Protein AF-A0A444WQS8-F1 (afdb_monomer_lite)

Radius of gyration: 51.07 Å; chains: 1; bounding box: 98×34×134 Å

Sequence (138 aa):
MAKSNVRRFCDASAITSELEGQGVPTKQAQAISAGITEVLEEVQESLMERTEMIQESSESKIKAEVQRSQMQLQREIEKLRNDMEKSNSELRLARLAIHRDEIVFKAQILTAQRVIGEYCLGTIFTVCAVAFLSRLFS

Foldseek 3Di:
DDPPPCPLPDDLVVQLVVCVVVVHPSVVSSVVSVVVSVVVVVVVVVVVVVVVVVVVVVVVVVVVVVVVVVVVVVVVVVVVVVVVVVVVVVVVVVVVVVVVVVVVVVVVVVVVVVVVVVVVVVVVVVVVVVVVVVVVVD

pLDDT: mean 90.37, std 12.78, range [34.44, 98.56]

Structure (mmCIF, N/CA/C/O backbone):
data_AF-A0A444WQS8-F1
#
_entry.id   AF-A0A444WQS8-F1
#
loop_
_atom_site.group_PDB
_atom_site.id
_atom_site.type_symbol
_atom_site.label_atom_id
_atom_site.label_alt_id
_atom_site.label_comp_id
_atom_site.label_asym_id
_atom_site.label_entity_id
_atom_site.label_seq_id
_atom_site.pdbx_PDB_ins_code
_atom_site.Cartn_x
_atom_site.Cartn_y
_atom_site.Cartn_z
_atom_site.occupancy
_atom_site.B_iso_or_equiv
_atom_site.auth_seq_id
_atom_site.auth_comp_id
_atom_site.auth_asym_id
_atom_site.auth_atom_id
_atom_site.pdbx_PDB_model_num
ATOM 1 N N . MET A 1 1 ? -13.338 -17.953 35.125 1.00 34.44 1 MET A N 1
ATOM 2 C CA . MET A 1 1 ? -13.195 -18.429 36.520 1.00 34.44 1 MET A CA 1
ATOM 3 C C . MET A 1 1 ? -12.781 -17.254 37.402 1.00 34.44 1 MET A C 1
ATOM 5 O O . MET A 1 1 ? -11.618 -17.141 37.761 1.00 34.44 1 MET A O 1
ATOM 9 N N . ALA A 1 2 ? -13.713 -16.350 37.709 1.00 37.22 2 ALA A N 1
ATOM 10 C CA . ALA A 1 2 ? -13.531 -15.316 38.724 1.00 37.22 2 ALA A CA 1
ATOM 11 C C . ALA A 1 2 ? -14.585 -15.597 39.793 1.00 37.22 2 ALA A C 1
ATOM 13 O O . ALA A 1 2 ? -15.771 -15.362 39.598 1.00 37.22 2 ALA A O 1
ATOM 14 N N . LYS A 1 3 ? -14.143 -16.249 40.864 1.00 41.00 3 LYS A N 1
ATOM 15 C CA . LYS A 1 3 ? -14.953 -16.586 42.029 1.00 41.00 3 LYS A CA 1
ATOM 16 C C . LYS A 1 3 ? -15.261 -15.252 42.710 1.00 41.00 3 LYS A C 1
ATOM 18 O O . LYS A 1 3 ? -14.368 -14.683 43.336 1.00 41.00 3 LYS A O 1
ATOM 23 N N . SER A 1 4 ? -16.448 -14.692 42.474 1.00 44.41 4 SER A N 1
ATOM 24 C CA . SER A 1 4 ? -16.844 -13.436 43.103 1.00 44.41 4 SER A CA 1
ATOM 25 C C . SER A 1 4 ? -16.824 -13.658 44.612 1.00 44.41 4 SER A C 1
ATOM 27 O O . SER A 1 4 ? -17.4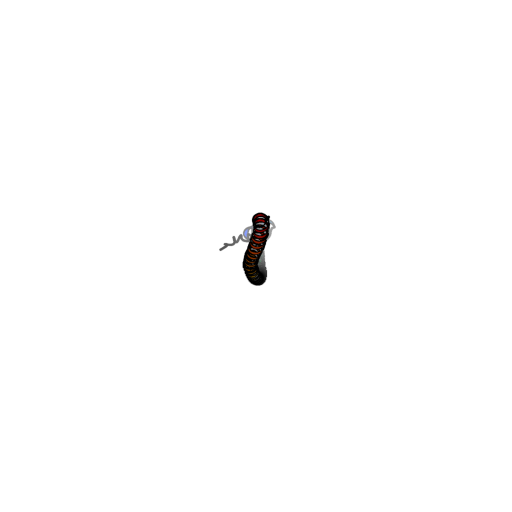32 -14.586 45.148 1.00 44.41 4 SER A O 1
ATOM 29 N N . ASN A 1 5 ? -16.027 -12.848 45.302 1.00 42.88 5 ASN A N 1
ATOM 30 C CA . ASN A 1 5 ? -16.087 -12.756 46.746 1.00 42.88 5 ASN A CA 1
ATOM 31 C C . ASN A 1 5 ? -17.459 -12.172 47.079 1.00 42.88 5 ASN A C 1
ATOM 33 O O . ASN A 1 5 ? -17.622 -10.954 47.094 1.00 42.88 5 ASN A O 1
ATOM 37 N N . VAL A 1 6 ? -18.443 -13.044 47.308 1.00 49.69 6 VAL A N 1
ATOM 38 C CA . VAL A 1 6 ? -19.732 -12.691 47.904 1.00 49.69 6 VAL A CA 1
ATOM 39 C C . VAL A 1 6 ? -19.441 -12.292 49.347 1.00 49.69 6 VAL A C 1
ATOM 41 O O . VAL A 1 6 ? -19.565 -13.069 50.292 1.00 49.69 6 VAL A O 1
ATOM 44 N N . ARG A 1 7 ? -18.940 -11.070 49.518 1.00 50.91 7 ARG A N 1
ATOM 45 C CA . ARG A 1 7 ? -19.026 -10.370 50.787 1.00 50.91 7 ARG A CA 1
ATOM 46 C C . ARG A 1 7 ? -20.518 -10.118 50.963 1.00 50.91 7 ARG A C 1
ATOM 48 O O . ARG A 1 7 ? -21.104 -9.449 50.117 1.00 50.91 7 ARG A O 1
ATOM 55 N N . ARG A 1 8 ? -21.134 -10.735 51.978 1.00 57.97 8 ARG A N 1
ATOM 56 C CA . ARG A 1 8 ? -22.535 -10.467 52.329 1.00 57.97 8 ARG A CA 1
ATOM 57 C C . ARG A 1 8 ? -22.695 -8.951 52.391 1.00 57.97 8 ARG A C 1
ATOM 59 O O . ARG A 1 8 ? -21.930 -8.293 53.094 1.00 57.97 8 ARG A O 1
ATOM 66 N N . PHE A 1 9 ? -23.584 -8.414 51.561 1.00 60.09 9 PHE A N 1
ATOM 67 C CA . PHE A 1 9 ? -23.696 -6.971 51.337 1.00 60.09 9 PHE A CA 1
ATOM 68 C C . PHE A 1 9 ? -24.076 -6.236 52.630 1.00 60.09 9 PHE A C 1
ATOM 70 O O . PHE A 1 9 ? -23.661 -5.100 52.842 1.00 60.09 9 PHE A O 1
ATOM 77 N N . CYS A 1 10 ? -24.771 -6.940 53.528 1.00 68.56 10 CYS A N 1
ATOM 78 C CA . CYS A 1 10 ? -25.039 -6.528 54.894 1.00 68.56 10 CYS A CA 1
ATOM 79 C C . CYS A 1 10 ? -24.933 -7.710 55.867 1.00 68.56 10 CYS A C 1
ATOM 81 O O . CYS A 1 10 ? -25.322 -8.836 55.554 1.00 68.56 10 CYS A O 1
ATOM 83 N N . ASP A 1 11 ? -24.448 -7.430 57.077 1.00 83.81 11 ASP A N 1
ATOM 84 C CA . ASP A 1 11 ? -24.476 -8.366 58.196 1.00 83.81 11 ASP A CA 1
ATOM 85 C C . ASP A 1 11 ? -25.777 -8.164 58.984 1.00 83.81 11 ASP A C 1
ATOM 87 O O . ASP A 1 11 ? -25.907 -7.212 59.755 1.00 83.81 11 ASP A O 1
ATOM 91 N N . ALA A 1 12 ? -26.739 -9.078 58.825 1.00 82.38 12 ALA A N 1
ATOM 92 C CA . ALA A 1 12 ? -28.029 -9.016 59.523 1.00 82.38 12 ALA A CA 1
ATOM 93 C C . ALA A 1 12 ? -27.870 -8.891 61.054 1.00 82.38 12 ALA A C 1
ATOM 95 O O . ALA A 1 12 ? -28.615 -8.167 61.702 1.00 82.38 12 ALA A O 1
ATOM 96 N N . SER A 1 13 ? -26.832 -9.517 61.625 1.00 82.75 13 SER A N 1
ATOM 97 C CA . SER A 1 13 ? -26.519 -9.437 63.060 1.00 82.75 13 SER A CA 1
ATOM 98 C C . SER A 1 13 ? -26.123 -8.029 63.529 1.00 82.75 13 SER A C 1
ATOM 100 O O . SER A 1 13 ? -26.351 -7.690 64.694 1.00 82.75 13 SER A O 1
ATOM 102 N N . ALA A 1 14 ? -25.500 -7.227 62.660 1.00 86.06 14 ALA A N 1
ATOM 103 C CA . ALA A 1 14 ? -25.103 -5.858 62.976 1.00 86.06 14 ALA A CA 1
ATOM 104 C C . ALA A 1 14 ? -26.330 -4.936 62.983 1.00 86.06 14 ALA A C 1
ATOM 106 O O . ALA A 1 14 ? -26.512 -4.164 63.921 1.00 86.06 14 ALA A O 1
ATOM 107 N N . ILE A 1 15 ? -27.219 -5.107 62.000 1.00 86.88 15 ILE A N 1
ATOM 108 C CA . ILE A 1 15 ? -28.476 -4.355 61.884 1.00 86.88 15 ILE A CA 1
ATOM 109 C C . ILE A 1 15 ? -29.405 -4.663 63.068 1.00 86.88 15 ILE A C 1
ATOM 111 O O . ILE A 1 15 ? -29.958 -3.744 63.670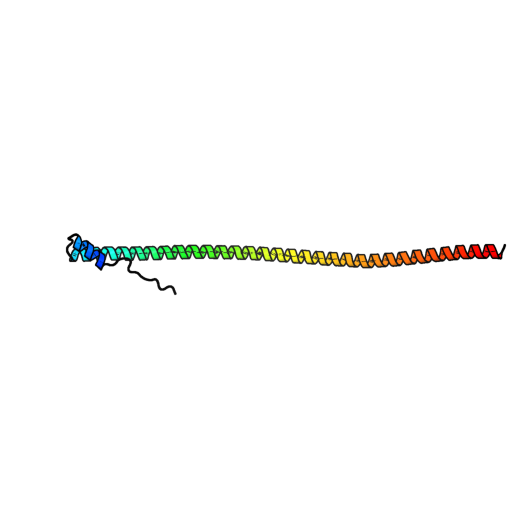 1.00 86.88 15 ILE A O 1
ATOM 115 N N . THR A 1 16 ? -29.547 -5.934 63.465 1.00 88.69 16 THR A N 1
ATOM 116 C CA . THR A 1 16 ? -30.328 -6.290 64.664 1.00 88.69 16 THR A CA 1
ATOM 117 C C . THR A 1 16 ? -29.759 -5.680 65.938 1.00 88.69 16 THR A C 1
ATOM 119 O O . THR A 1 16 ? -30.526 -5.169 66.748 1.00 88.69 16 THR A O 1
ATOM 122 N N . SER A 1 17 ? -28.431 -5.674 66.098 1.00 87.38 17 SER A N 1
ATOM 123 C CA . SER A 1 17 ? -27.780 -5.099 67.285 1.00 87.38 17 SER A CA 1
ATOM 124 C C . SER A 1 17 ? -27.975 -3.580 67.376 1.00 87.38 17 SER A C 1
ATOM 126 O O . SER A 1 17 ? -28.187 -3.049 68.465 1.00 87.38 17 SER A O 1
ATOM 128 N N . GLU A 1 18 ? -27.951 -2.868 66.244 1.00 89.50 18 GLU A N 1
ATOM 129 C CA . GLU A 1 18 ? -28.250 -1.431 66.210 1.00 89.50 18 GLU A CA 1
ATOM 130 C C . GLU A 1 18 ? -29.715 -1.126 66.542 1.00 89.50 18 GLU A C 1
ATOM 132 O O . GLU A 1 18 ? -29.990 -0.196 67.301 1.00 89.50 18 GLU A O 1
ATOM 137 N N . LEU A 1 19 ? -30.660 -1.913 66.016 1.00 87.94 19 LEU A N 1
ATOM 138 C CA . LEU A 1 19 ? -32.090 -1.736 66.288 1.00 87.94 19 LEU A CA 1
ATOM 139 C C . LEU A 1 19 ? -32.426 -2.010 67.761 1.00 87.94 19 LEU A C 1
ATOM 141 O O . LEU A 1 19 ? -33.183 -1.258 68.377 1.00 87.94 19 LEU A O 1
ATOM 145 N N . GLU A 1 20 ? -31.821 -3.037 68.354 1.00 89.31 20 GLU A N 1
ATOM 146 C CA . GLU A 1 20 ? -31.939 -3.324 69.787 1.00 89.31 20 GLU A CA 1
ATOM 147 C C . GLU A 1 20 ? -31.352 -2.193 70.647 1.00 89.31 20 GLU A C 1
ATOM 149 O O . GLU A 1 20 ? -31.970 -1.786 71.634 1.00 89.31 20 GLU A O 1
ATOM 154 N N . GLY A 1 21 ? -30.214 -1.612 70.241 1.00 88.50 21 GLY A N 1
ATOM 155 C CA . GLY A 1 21 ? -29.610 -0.440 70.890 1.00 88.50 21 GLY A CA 1
ATOM 156 C C . GLY A 1 21 ? -30.475 0.828 70.831 1.00 88.50 21 GLY A C 1
ATOM 157 O O . GLY A 1 21 ? -30.346 1.702 71.687 1.00 88.50 21 GLY A O 1
ATOM 158 N N . GLN A 1 22 ? -31.397 0.910 69.867 1.00 88.62 22 GLN A N 1
ATOM 159 C CA . GLN A 1 22 ? -32.396 1.979 69.739 1.00 88.62 22 GLN A CA 1
ATOM 160 C C . GLN A 1 22 ? -33.708 1.683 70.492 1.00 88.62 22 GLN A C 1
ATOM 162 O O . GLN A 1 22 ? -34.658 2.462 70.413 1.00 88.62 22 GLN A O 1
ATOM 167 N N . GLY A 1 23 ? -33.772 0.580 71.248 1.00 86.31 23 GLY A N 1
ATOM 168 C CA . GLY A 1 23 ? -34.934 0.203 72.056 1.00 86.31 23 GLY A CA 1
ATOM 169 C C . GLY A 1 23 ? -36.016 -0.571 71.298 1.00 86.31 23 GLY A C 1
ATOM 170 O O . GLY A 1 23 ? -37.121 -0.736 71.819 1.00 86.31 23 GLY A O 1
ATOM 171 N N . VAL A 1 24 ? -35.731 -1.060 70.085 1.00 89.38 24 VAL A N 1
ATOM 172 C CA . VAL A 1 24 ? -36.664 -1.903 69.326 1.00 89.38 24 VAL A CA 1
ATOM 173 C C . VAL A 1 24 ? -36.736 -3.295 69.973 1.00 89.38 24 VAL A C 1
ATOM 175 O O . VAL A 1 24 ? -35.696 -3.900 70.238 1.00 89.38 24 VAL A O 1
ATOM 178 N N . PRO A 1 25 ? -37.939 -3.857 70.204 1.00 89.94 25 PRO A N 1
ATOM 179 C CA . PRO A 1 25 ? -38.078 -5.221 70.701 1.00 89.94 25 PRO A CA 1
ATOM 180 C C . PRO A 1 25 ? -37.375 -6.216 69.775 1.00 89.94 25 PRO A C 1
ATOM 182 O O . PRO A 1 25 ? -37.569 -6.183 68.562 1.00 89.94 25 PRO A O 1
ATOM 185 N N . THR A 1 26 ? -36.634 -7.159 70.348 1.00 87.56 26 THR A N 1
ATOM 186 C CA . THR A 1 26 ? -35.775 -8.140 69.655 1.00 87.56 26 THR A CA 1
ATOM 187 C C . THR A 1 26 ? -36.462 -8.806 68.453 1.00 87.56 26 THR A C 1
ATOM 189 O O . THR A 1 26 ? -35.901 -8.896 67.366 1.00 87.56 26 THR A O 1
ATOM 192 N N . LYS A 1 27 ? -37.732 -9.211 68.604 1.00 87.69 27 LYS A N 1
ATOM 193 C CA . LYS A 1 27 ? -38.521 -9.825 67.517 1.00 87.69 27 LYS A CA 1
ATOM 194 C C . LYS A 1 27 ? -38.810 -8.868 66.356 1.00 87.69 27 LYS A C 1
ATOM 196 O O . LYS A 1 27 ? -38.812 -9.295 65.206 1.00 87.69 27 LYS A O 1
ATOM 201 N N . GLN A 1 28 ? -39.070 -7.594 66.646 1.00 88.19 28 GLN A N 1
ATOM 202 C CA . GLN A 1 28 ? -39.258 -6.567 65.621 1.00 88.19 28 GLN A CA 1
ATOM 203 C C . GLN A 1 28 ? -37.928 -6.193 64.969 1.00 88.19 28 GLN A C 1
ATOM 205 O O . GLN A 1 28 ? -37.880 -6.096 63.749 1.00 88.19 28 GLN A O 1
ATOM 210 N N . ALA A 1 29 ? -36.850 -6.062 65.748 1.00 88.31 29 ALA A N 1
ATOM 211 C CA . ALA A 1 29 ? -35.509 -5.802 65.227 1.00 88.31 29 ALA A CA 1
ATOM 212 C C . ALA A 1 29 ? -35.077 -6.885 64.224 1.00 88.31 29 ALA A C 1
ATOM 214 O O . ALA A 1 29 ? -34.599 -6.576 63.133 1.00 88.31 29 ALA A O 1
ATOM 215 N N . GLN A 1 30 ? -35.332 -8.154 64.551 1.00 87.12 30 GLN A N 1
ATOM 216 C CA . GLN A 1 30 ? -35.023 -9.295 63.692 1.00 87.12 30 GLN A CA 1
ATOM 217 C C . GLN A 1 30 ? -35.868 -9.325 62.412 1.00 87.12 30 GLN A C 1
ATOM 219 O O . GLN A 1 30 ? -35.329 -9.558 61.333 1.00 87.12 30 GLN A O 1
ATOM 224 N N . ALA A 1 31 ? -37.171 -9.040 62.507 1.00 88.25 31 ALA A N 1
ATOM 225 C CA . ALA A 1 31 ? -38.051 -8.974 61.339 1.00 88.25 31 ALA A CA 1
ATOM 226 C C . ALA A 1 31 ? -37.687 -7.813 60.395 1.00 88.25 31 ALA A C 1
ATOM 228 O O . ALA A 1 31 ? -37.665 -7.988 59.180 1.00 88.25 31 ALA A O 1
ATOM 229 N N . ILE A 1 32 ? -37.352 -6.643 60.948 1.00 88.31 32 ILE A N 1
ATOM 230 C CA . ILE A 1 32 ? -36.926 -5.469 60.174 1.00 88.31 32 ILE A CA 1
ATOM 231 C C . ILE A 1 32 ? -35.581 -5.740 59.495 1.00 88.31 32 ILE A C 1
ATOM 233 O O . ILE A 1 32 ? -35.439 -5.501 58.299 1.00 88.31 32 ILE A O 1
ATOM 237 N N . SER A 1 33 ? -34.607 -6.291 60.225 1.00 89.12 33 SER A N 1
ATOM 238 C CA . SER A 1 33 ? -33.310 -6.658 59.651 1.00 89.12 33 SER A CA 1
ATOM 239 C C . SER A 1 33 ? -33.438 -7.698 58.538 1.00 89.12 33 SER A C 1
ATOM 241 O O . SER A 1 33 ? -32.688 -7.625 57.564 1.00 89.12 33 SER A O 1
ATOM 24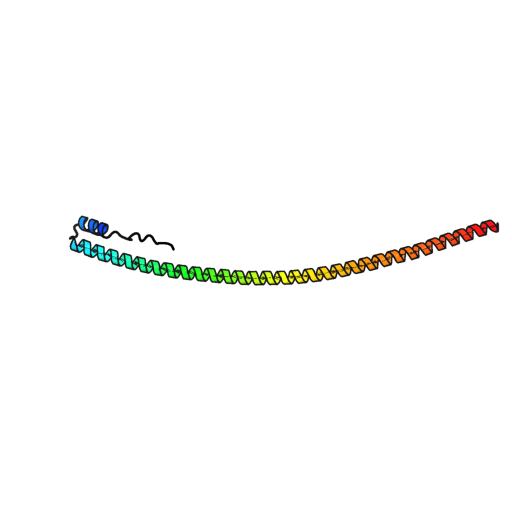3 N N . ALA A 1 34 ? -34.353 -8.661 58.675 1.00 87.19 34 ALA A N 1
ATOM 244 C CA . ALA A 1 34 ? -34.608 -9.656 57.641 1.00 87.19 34 ALA A CA 1
ATOM 245 C C . ALA A 1 34 ? -35.163 -8.995 56.370 1.00 87.19 34 ALA A C 1
ATOM 247 O O . ALA A 1 34 ? -34.589 -9.186 55.303 1.00 87.19 34 ALA A O 1
ATOM 248 N N . GLY A 1 35 ? -36.180 -8.134 56.500 1.00 89.56 35 GLY A N 1
ATOM 249 C CA . GLY A 1 35 ? -36.753 -7.413 55.357 1.00 89.56 35 GLY A CA 1
ATOM 250 C C .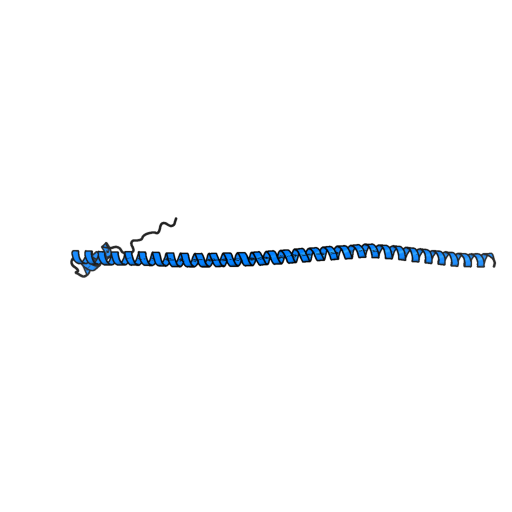 GLY A 1 35 ? -35.768 -6.457 54.671 1.00 89.56 35 GLY A C 1
ATOM 251 O O . GLY A 1 35 ? -35.760 -6.351 53.450 1.00 89.56 35 GLY A O 1
ATOM 252 N N . ILE A 1 36 ? -34.888 -5.791 55.431 1.00 89.19 36 ILE A N 1
ATOM 253 C CA . ILE A 1 36 ? -33.816 -4.954 54.858 1.00 89.19 36 ILE A CA 1
ATOM 254 C C . ILE A 1 36 ? -32.821 -5.808 54.068 1.00 89.19 36 ILE A C 1
ATOM 256 O O . ILE A 1 36 ? -32.401 -5.399 52.989 1.00 89.19 36 ILE A O 1
ATOM 260 N N . THR A 1 37 ? -32.442 -6.976 54.597 1.00 87.62 37 THR A N 1
ATOM 261 C CA . THR A 1 37 ? -31.488 -7.879 53.931 1.00 87.62 37 THR A CA 1
ATOM 262 C C . THR A 1 37 ? -32.069 -8.421 52.627 1.00 87.62 37 THR A C 1
ATOM 264 O O . THR A 1 37 ? -31.382 -8.394 51.614 1.00 87.62 37 THR A O 1
ATOM 267 N N . GLU A 1 38 ? -33.340 -8.822 52.636 1.00 88.50 38 GLU A N 1
ATOM 268 C CA . GLU A 1 38 ? -34.062 -9.319 51.458 1.00 88.50 38 GLU A CA 1
ATOM 269 C C . GLU A 1 38 ? -34.114 -8.273 50.334 1.00 88.50 38 GLU A C 1
ATOM 271 O O . GLU A 1 38 ? -33.680 -8.542 49.217 1.00 88.50 38 GLU A O 1
ATOM 276 N N . VAL A 1 39 ? -34.524 -7.037 50.642 1.00 91.50 39 VAL A N 1
ATOM 277 C CA . VAL A 1 39 ? -34.551 -5.945 49.649 1.00 91.50 39 VAL A CA 1
ATOM 278 C C . VAL A 1 39 ? -33.149 -5.647 49.107 1.00 91.50 39 VAL A C 1
ATOM 280 O O . VAL A 1 39 ? -32.990 -5.330 47.929 1.00 91.50 39 VAL A O 1
ATOM 283 N N . LEU A 1 40 ? -32.112 -5.734 49.944 1.00 88.69 40 LEU A N 1
ATOM 284 C CA . LEU A 1 40 ? -30.734 -5.514 49.503 1.00 88.69 40 LEU A CA 1
ATOM 285 C C . LEU A 1 40 ? -30.242 -6.612 48.557 1.00 88.69 40 LEU A C 1
ATOM 287 O O . LEU A 1 40 ? -29.552 -6.301 47.586 1.00 88.69 40 LEU A O 1
ATOM 291 N N . GLU A 1 41 ? -30.591 -7.868 48.837 1.00 87.75 41 GLU A N 1
ATOM 292 C CA . GLU A 1 41 ? -30.278 -9.010 47.977 1.00 87.75 41 GLU A CA 1
ATOM 293 C C . GLU A 1 41 ? -30.982 -8.875 46.616 1.00 87.75 41 GLU A C 1
ATOM 295 O O . GLU A 1 41 ? -30.314 -8.973 45.585 1.00 87.75 41 GLU A O 1
ATOM 300 N N . GLU A 1 42 ? -32.271 -8.515 46.594 1.00 89.75 42 GLU A N 1
ATOM 301 C CA . GLU A 1 42 ? -33.021 -8.249 45.354 1.00 89.75 42 GLU A CA 1
ATOM 302 C C . GLU A 1 42 ? -32.419 -7.087 44.542 1.00 89.75 42 GLU A C 1
ATOM 304 O O . GLU A 1 42 ? -32.251 -7.166 43.319 1.00 89.75 42 GLU A O 1
ATOM 309 N N . VAL A 1 43 ? -32.047 -5.989 45.211 1.00 91.19 43 VAL A N 1
ATOM 310 C CA . VAL A 1 43 ? -31.393 -4.850 44.551 1.00 91.19 43 VAL A CA 1
ATOM 311 C C . VAL A 1 43 ? -30.039 -5.269 43.982 1.00 91.19 43 VAL A C 1
ATOM 313 O O . VAL A 1 43 ? -29.728 -4.912 42.846 1.00 91.19 43 VAL A O 1
ATOM 316 N N . GLN A 1 44 ? -29.243 -6.046 44.718 1.00 89.75 44 GLN A N 1
ATOM 317 C CA . GLN A 1 44 ? -27.943 -6.517 44.248 1.00 89.75 44 GLN A CA 1
ATOM 318 C C . GLN A 1 44 ? -28.075 -7.419 43.015 1.00 89.75 44 GLN A C 1
ATOM 320 O O . GLN A 1 44 ? -27.319 -7.242 42.058 1.00 89.75 44 GLN A O 1
ATOM 325 N N . GLU A 1 45 ? -29.034 -8.344 43.011 1.00 88.25 45 GLU A N 1
ATOM 326 C CA . GLU A 1 45 ? -29.305 -9.219 41.870 1.00 88.25 45 GLU A CA 1
ATOM 327 C C . GLU A 1 45 ? -29.741 -8.410 40.640 1.00 88.25 45 GLU A C 1
ATOM 329 O O . GLU A 1 45 ? -29.148 -8.547 39.570 1.00 88.25 45 GLU A O 1
ATOM 334 N N . SER A 1 46 ? -30.673 -7.464 40.808 1.00 90.31 46 SER A N 1
ATOM 335 C CA . SER A 1 46 ? -31.136 -6.605 39.707 1.00 90.31 46 SER A CA 1
ATOM 336 C C . SER A 1 46 ? -30.031 -5.712 39.124 1.00 90.31 46 SER A C 1
ATOM 338 O O . SER A 1 46 ? -29.992 -5.447 37.917 1.00 90.31 46 SER A O 1
ATOM 340 N N . LEU A 1 47 ? -29.108 -5.235 39.968 1.00 89.56 47 LEU A N 1
ATOM 341 C CA . LEU A 1 47 ? -27.945 -4.470 39.530 1.00 89.56 47 LEU A CA 1
ATOM 342 C C . LEU A 1 47 ? -26.947 -5.362 38.797 1.00 89.56 47 LEU A C 1
ATOM 344 O O . LEU A 1 47 ? -26.426 -4.935 37.770 1.00 89.56 47 LEU A O 1
ATOM 348 N N . MET A 1 48 ? -26.715 -6.583 39.285 1.00 89.00 48 MET A N 1
ATOM 349 C CA . MET A 1 48 ? -25.840 -7.559 38.637 1.00 89.00 48 MET A CA 1
ATOM 350 C C . MET A 1 48 ? -26.348 -7.888 37.231 1.00 89.00 48 MET A C 1
ATOM 352 O O . MET A 1 48 ? -25.610 -7.689 36.266 1.00 89.00 48 MET A O 1
ATOM 356 N N . GLU A 1 49 ? -27.627 -8.243 37.098 1.00 90.75 49 GLU A N 1
ATOM 357 C CA . GLU A 1 49 ? -28.269 -8.528 35.810 1.00 90.75 49 GLU A CA 1
ATOM 358 C C . GLU A 1 49 ? -28.179 -7.324 34.856 1.00 90.75 49 GLU A C 1
ATOM 360 O O . GLU A 1 49 ? -27.785 -7.453 33.695 1.00 90.75 49 GLU A O 1
ATOM 365 N N . ARG A 1 50 ? -28.457 -6.105 35.346 1.00 90.06 50 ARG A N 1
ATOM 366 C CA . ARG A 1 50 ? -28.290 -4.884 34.541 1.00 90.06 50 ARG A CA 1
ATOM 367 C C . ARG A 1 50 ? -26.848 -4.664 34.097 1.00 90.06 50 ARG A C 1
ATOM 369 O O . ARG A 1 50 ? -26.635 -4.255 32.955 1.00 90.06 50 ARG A O 1
ATOM 376 N N . THR A 1 51 ? -25.868 -4.876 34.974 1.00 87.69 51 THR A N 1
ATOM 377 C CA . THR A 1 51 ? -24.453 -4.697 34.620 1.00 87.69 51 THR A CA 1
ATOM 378 C C . THR A 1 51 ? -23.984 -5.730 33.607 1.00 87.69 51 THR A C 1
ATOM 380 O O . THR A 1 51 ? -23.286 -5.351 32.669 1.00 87.69 51 THR A O 1
ATOM 383 N N . GLU A 1 52 ? -24.423 -6.984 33.728 1.00 85.88 52 GLU A N 1
ATOM 384 C CA . GLU A 1 52 ? -24.138 -8.040 32.755 1.00 85.88 52 GLU A CA 1
ATOM 385 C C . GLU A 1 52 ? -24.744 -7.699 31.392 1.00 85.88 52 GLU A C 1
ATOM 387 O O . GLU A 1 52 ? -24.014 -7.638 30.404 1.00 85.88 52 GLU A O 1
ATOM 392 N N . MET A 1 53 ? -26.028 -7.328 31.334 1.00 85.50 53 MET A N 1
ATOM 393 C CA . MET A 1 53 ? -26.669 -6.914 30.078 1.00 85.50 53 MET A CA 1
ATOM 394 C C . MET A 1 53 ? -25.965 -5.718 29.411 1.00 85.50 53 MET A C 1
ATOM 396 O O . MET A 1 53 ? -25.801 -5.680 28.187 1.00 85.50 53 MET A O 1
ATOM 400 N N . ILE A 1 54 ? -25.540 -4.716 30.192 1.00 88.06 54 ILE A N 1
ATOM 401 C CA . ILE A 1 54 ? -24.792 -3.559 29.669 1.00 88.06 54 ILE A CA 1
ATOM 402 C C . ILE A 1 54 ? -23.416 -3.998 29.156 1.00 88.06 54 ILE A C 1
ATOM 404 O O . ILE A 1 54 ? -22.995 -3.562 28.077 1.00 88.06 54 ILE A O 1
ATOM 408 N N . GLN A 1 55 ? -22.726 -4.864 29.898 1.00 91.56 55 GLN A N 1
ATOM 409 C CA . GLN A 1 55 ? -21.412 -5.380 29.534 1.00 91.56 55 GLN A CA 1
ATOM 410 C C . GLN A 1 55 ? -21.481 -6.185 28.231 1.00 91.56 55 GLN A C 1
ATOM 412 O O . GLN A 1 55 ? -20.744 -5.870 27.295 1.00 91.56 55 GLN A O 1
ATOM 417 N N . GLU A 1 56 ? -22.412 -7.128 28.108 1.00 87.62 56 GLU A N 1
ATOM 418 C CA . GLU A 1 56 ? -22.621 -7.933 26.898 1.00 87.62 56 GLU A CA 1
ATOM 419 C C . GLU A 1 56 ? -22.974 -7.068 25.674 1.00 87.62 56 GLU A C 1
ATOM 421 O O . GLU A 1 56 ? -22.446 -7.251 24.569 1.00 87.62 56 GLU A O 1
ATOM 426 N N . SER A 1 57 ? -23.827 -6.055 25.862 1.00 88.44 57 SER A N 1
ATOM 427 C CA . SER A 1 57 ? -24.172 -5.095 24.806 1.00 88.44 57 SER A CA 1
ATOM 428 C C . SER A 1 57 ? -22.958 -4.273 24.356 1.00 88.44 57 SER A C 1
ATOM 430 O O . SER A 1 57 ? -22.770 -4.019 23.164 1.00 88.44 57 SER A O 1
ATOM 432 N N . SER A 1 58 ? -22.097 -3.864 25.289 1.00 91.19 58 SER A N 1
ATOM 433 C CA . SER A 1 58 ? -20.870 -3.130 24.965 1.00 91.19 58 SER A CA 1
ATOM 434 C C . SER A 1 58 ? -19.834 -4.007 24.252 1.00 91.19 58 SER A C 1
ATOM 436 O O . SER A 1 58 ? -19.260 -3.580 23.248 1.00 91.19 58 SER A O 1
ATOM 438 N N . GLU A 1 59 ? -19.660 -5.254 24.693 1.00 92.62 59 GLU A N 1
ATOM 439 C CA . GLU A 1 59 ? -18.736 -6.216 24.094 1.00 92.62 59 GLU A CA 1
ATOM 440 C C . GLU A 1 59 ? -19.145 -6.545 22.656 1.00 92.62 59 GLU A C 1
ATOM 442 O O . GLU A 1 59 ? -18.320 -6.496 21.740 1.00 92.62 59 GLU A O 1
ATOM 447 N N . SER A 1 60 ? -20.433 -6.809 22.428 1.00 92.31 60 SER A N 1
ATOM 448 C CA . SER A 1 60 ? -20.956 -7.099 21.090 1.00 92.31 60 SER A CA 1
ATOM 449 C C . SER A 1 60 ? -20.771 -5.927 20.120 1.00 92.31 60 SER A C 1
ATOM 451 O O . SER A 1 60 ? -20.359 -6.143 18.976 1.00 92.31 60 SER A O 1
ATOM 453 N N . LYS A 1 61 ? -20.986 -4.680 20.567 1.00 95.62 61 LYS A N 1
ATOM 454 C CA . LYS A 1 61 ? -20.727 -3.473 19.762 1.00 95.62 61 LYS A CA 1
ATOM 455 C C . LYS A 1 61 ? -19.250 -3.320 19.413 1.00 95.62 61 LYS A C 1
ATOM 457 O O . LYS A 1 61 ? -18.930 -3.104 18.246 1.00 95.62 61 LYS A O 1
ATOM 462 N N . ILE A 1 62 ? -18.358 -3.460 20.396 1.00 94.31 62 ILE A N 1
ATOM 463 C CA . ILE A 1 62 ? -16.908 -3.364 20.176 1.00 94.31 62 ILE A CA 1
ATOM 464 C C . ILE A 1 62 ? -16.456 -4.450 19.199 1.00 94.31 62 ILE A C 1
ATOM 466 O O . ILE A 1 62 ? -15.750 -4.158 18.238 1.00 94.31 62 ILE A O 1
ATOM 470 N N . LYS A 1 63 ? -16.911 -5.691 19.385 1.00 95.75 63 LYS A N 1
ATOM 471 C CA . LYS A 1 63 ? -16.595 -6.806 18.488 1.00 95.75 63 LYS A CA 1
ATOM 472 C C . LYS A 1 63 ? -17.059 -6.536 17.056 1.00 95.75 63 LYS A C 1
ATOM 474 O O . LYS A 1 63 ? -16.293 -6.770 16.123 1.00 95.75 63 LYS A O 1
ATOM 479 N N . ALA A 1 64 ? -18.276 -6.021 16.876 1.00 94.94 64 ALA A N 1
ATOM 480 C CA . ALA A 1 64 ? -18.798 -5.671 15.558 1.00 94.94 64 ALA A CA 1
ATOM 481 C C . ALA A 1 64 ? -17.968 -4.563 14.888 1.00 94.94 64 ALA A C 1
ATOM 483 O O . ALA A 1 64 ? -17.655 -4.661 13.701 1.00 94.94 64 ALA A O 1
ATOM 484 N N . GLU A 1 65 ? -17.569 -3.538 15.640 1.00 95.75 65 GLU A N 1
ATOM 485 C CA . GLU A 1 65 ? -16.773 -2.427 15.114 1.00 95.75 65 GLU A CA 1
ATOM 486 C C . GLU A 1 65 ? -15.337 -2.845 14.767 1.00 95.75 65 GLU A C 1
ATOM 488 O O . GLU A 1 65 ? -14.816 -2.489 13.707 1.00 95.75 65 GLU A O 1
ATOM 493 N N . VAL A 1 66 ? -14.726 -3.690 15.603 1.00 96.38 66 VAL A N 1
ATOM 494 C CA . VAL A 1 66 ? -13.429 -4.317 15.319 1.00 96.38 66 VAL A CA 1
ATOM 495 C C . VAL A 1 66 ? -13.507 -5.153 14.042 1.00 96.38 66 VAL A C 1
ATOM 497 O O . VAL A 1 66 ? -12.646 -5.018 13.174 1.00 96.38 66 VAL A O 1
ATOM 500 N N . GLN A 1 67 ? -14.547 -5.974 13.876 1.00 95.69 67 GLN A N 1
ATOM 501 C CA . GLN A 1 67 ? -14.726 -6.784 12.667 1.00 95.69 67 GLN A CA 1
ATOM 502 C C . GLN A 1 67 ? -14.918 -5.926 11.411 1.00 95.69 67 GLN A C 1
ATOM 504 O O . GLN A 1 67 ? -14.312 -6.208 10.377 1.00 95.69 67 GLN A O 1
ATOM 509 N N . ARG A 1 68 ? -15.718 -4.856 11.485 1.00 95.94 68 ARG A N 1
ATOM 510 C CA . ARG A 1 68 ? -15.889 -3.913 10.366 1.00 95.94 68 ARG A CA 1
ATOM 511 C C . ARG A 1 68 ? -14.571 -3.262 9.974 1.00 95.94 68 ARG A C 1
ATOM 513 O O . ARG A 1 68 ? -14.230 -3.266 8.790 1.00 95.94 68 ARG A O 1
ATOM 520 N N . SER A 1 69 ? -13.831 -2.766 10.962 1.00 95.56 69 SER A N 1
ATOM 521 C CA . SER A 1 69 ? -12.526 -2.136 10.756 1.00 95.56 69 SER A CA 1
ATOM 522 C C . SER A 1 69 ? -11.535 -3.115 10.123 1.00 95.56 69 SER A C 1
ATOM 524 O O . SER A 1 69 ? -10.873 -2.783 9.144 1.00 95.56 69 SER A O 1
ATOM 526 N N . GLN A 1 70 ? -11.490 -4.363 10.603 1.00 96.69 70 GLN A N 1
ATOM 527 C CA . GLN A 1 70 ? -10.664 -5.418 10.008 1.00 96.69 70 GLN A CA 1
ATOM 528 C C . GLN A 1 70 ? -11.022 -5.674 8.541 1.00 96.69 70 GLN A C 1
ATOM 530 O O . GLN A 1 70 ? -10.129 -5.731 7.700 1.00 96.69 70 GLN A O 1
ATOM 535 N N . MET A 1 71 ? -12.311 -5.781 8.207 1.00 96.75 71 MET A N 1
ATOM 536 C CA . MET A 1 71 ? -12.741 -5.978 6.819 1.00 96.75 71 MET A CA 1
ATOM 537 C C . MET A 1 71 ? -12.389 -4.785 5.924 1.00 96.75 71 MET A C 1
ATOM 539 O O . MET A 1 71 ? -12.034 -4.974 4.762 1.00 96.75 71 MET A O 1
ATOM 543 N N . GLN A 1 72 ? -12.509 -3.552 6.423 1.00 97.62 72 GLN A N 1
ATOM 544 C CA . GLN A 1 72 ? -12.108 -2.355 5.677 1.00 97.62 72 GLN A CA 1
ATOM 545 C C . GLN A 1 72 ? -10.607 -2.360 5.391 1.00 97.62 72 GLN A C 1
ATOM 547 O O . GLN A 1 72 ? -10.220 -2.267 4.228 1.00 97.62 72 GLN A O 1
ATOM 552 N N . LEU A 1 73 ? -9.785 -2.590 6.417 1.00 98.00 73 LEU A N 1
ATOM 553 C CA . LEU A 1 73 ? -8.334 -2.684 6.270 1.00 98.00 73 LEU A CA 1
ATOM 554 C C . LEU A 1 73 ? -7.926 -3.801 5.305 1.00 98.00 73 LEU A C 1
ATOM 556 O O . LEU A 1 73 ? -7.071 -3.590 4.454 1.00 98.00 73 LEU A O 1
ATOM 560 N N . GLN A 1 74 ? -8.565 -4.972 5.375 1.00 97.56 74 GLN A N 1
ATOM 561 C CA . GLN A 1 74 ? -8.302 -6.065 4.433 1.00 97.56 74 GLN A CA 1
ATOM 562 C C . GLN A 1 74 ? -8.593 -5.665 2.982 1.00 97.56 74 GLN A C 1
ATOM 564 O O . GLN A 1 74 ? -7.794 -5.967 2.096 1.00 97.56 74 GLN A O 1
ATOM 569 N N . ARG A 1 75 ? -9.701 -4.957 2.724 1.00 98.00 75 ARG A N 1
ATOM 570 C CA . ARG A 1 75 ? -10.013 -4.458 1.374 1.00 98.00 75 ARG A CA 1
ATOM 571 C C . ARG A 1 75 ? -8.999 -3.423 0.897 1.00 98.00 75 ARG A C 1
ATOM 573 O O . ARG A 1 75 ? -8.614 -3.455 -0.268 1.00 98.00 75 ARG A O 1
ATOM 580 N N . GLU A 1 76 ? -8.575 -2.512 1.768 1.00 98.25 76 GLU A N 1
ATOM 581 C CA . GLU A 1 76 ? -7.572 -1.497 1.427 1.00 98.25 76 GLU A CA 1
ATOM 582 C C . GLU A 1 76 ? -6.200 -2.112 1.141 1.00 98.25 76 GLU A C 1
ATOM 584 O O . GLU A 1 76 ? -5.567 -1.744 0.152 1.00 98.25 76 GLU A O 1
ATOM 589 N N . ILE A 1 77 ? -5.777 -3.094 1.942 1.00 98.12 77 ILE A N 1
ATOM 590 C CA . ILE A 1 77 ? -4.544 -3.857 1.715 1.00 98.12 77 ILE A CA 1
ATOM 591 C C . ILE A 1 77 ? -4.595 -4.562 0.358 1.00 98.12 77 ILE A C 1
ATOM 593 O O . ILE A 1 77 ? -3.638 -4.476 -0.408 1.00 98.12 77 ILE A O 1
ATOM 597 N N . GLU A 1 78 ? -5.705 -5.228 0.037 1.00 98.12 78 GLU A N 1
ATOM 598 C CA . GLU A 1 78 ? -5.842 -5.946 -1.231 1.00 98.12 78 GLU A CA 1
ATOM 599 C C . GLU A 1 78 ? -5.841 -4.990 -2.430 1.00 98.12 78 GLU A C 1
ATOM 601 O O . GLU A 1 78 ? -5.187 -5.245 -3.441 1.00 98.12 78 GLU A O 1
ATOM 606 N N . LYS A 1 79 ? -6.510 -3.838 -2.308 1.00 98.31 79 LYS A N 1
ATOM 607 C CA . LYS A 1 79 ? -6.463 -2.790 -3.331 1.00 98.31 79 LYS A CA 1
ATOM 608 C C . LYS A 1 79 ? -5.033 -2.292 -3.551 1.00 98.31 79 LYS A C 1
ATOM 610 O O . LYS A 1 79 ? -4.567 -2.273 -4.687 1.00 98.31 79 LYS A O 1
ATOM 615 N N . LEU A 1 80 ? -4.327 -1.942 -2.475 1.00 98.25 80 LEU A N 1
ATOM 616 C CA . LEU A 1 80 ? -2.956 -1.441 -2.555 1.00 98.25 80 LEU A CA 1
ATOM 617 C C . LEU A 1 80 ? -2.000 -2.490 -3.138 1.00 98.25 80 LEU A C 1
ATOM 619 O O . LEU A 1 80 ? -1.113 -2.158 -3.922 1.00 98.25 80 LEU A O 1
ATOM 623 N N . ARG A 1 81 ? -2.198 -3.766 -2.793 1.00 98.38 81 ARG A N 1
ATOM 624 C CA . ARG A 1 81 ? -1.439 -4.888 -3.348 1.00 98.38 81 ARG A CA 1
ATOM 625 C C . ARG A 1 81 ? -1.635 -5.011 -4.860 1.00 98.38 81 ARG A C 1
ATOM 627 O O . ARG A 1 81 ? -0.644 -5.142 -5.576 1.00 98.38 81 ARG A O 1
ATOM 634 N N . ASN A 1 82 ? -2.873 -4.916 -5.342 1.00 98.31 82 ASN A N 1
ATOM 635 C CA . ASN A 1 82 ? -3.175 -4.947 -6.775 1.00 98.31 82 ASN A CA 1
ATOM 636 C C . ASN A 1 82 ? -2.556 -3.754 -7.518 1.00 98.31 82 ASN A C 1
ATOM 638 O O . ASN A 1 82 ? -1.950 -3.927 -8.577 1.00 98.31 82 ASN A O 1
ATOM 642 N N . ASP A 1 83 ? -2.643 -2.554 -6.940 1.00 98.56 83 ASP A N 1
ATOM 643 C CA . ASP A 1 83 ? -2.031 -1.350 -7.510 1.00 98.56 83 ASP A CA 1
ATOM 644 C C . ASP A 1 83 ? -0.496 -1.476 -7.577 1.00 98.56 83 ASP A C 1
ATOM 646 O O . ASP A 1 83 ? 0.125 -1.119 -8.583 1.00 98.56 83 ASP A O 1
ATOM 650 N N . MET A 1 84 ? 0.126 -2.048 -6.542 1.00 98.56 84 MET A N 1
ATOM 651 C CA . MET A 1 84 ? 1.563 -2.321 -6.508 1.00 98.56 84 MET A CA 1
ATOM 652 C C . MET A 1 84 ? 1.979 -3.354 -7.561 1.00 98.56 84 MET A C 1
ATOM 654 O O . MET A 1 84 ? 2.986 -3.159 -8.243 1.00 98.56 84 MET A O 1
ATOM 658 N N . GLU A 1 85 ? 1.221 -4.440 -7.722 1.00 98.44 85 GLU A N 1
ATOM 659 C CA . GLU A 1 85 ? 1.501 -5.467 -8.729 1.00 98.44 85 GLU A CA 1
ATOM 660 C C . GLU A 1 85 ? 1.407 -4.896 -10.149 1.00 98.44 85 GLU A C 1
ATOM 662 O O . GLU A 1 85 ? 2.308 -5.109 -10.969 1.00 98.44 85 GLU A O 1
ATOM 667 N N . LYS A 1 86 ? 0.380 -4.081 -10.412 1.00 98.38 86 LYS A N 1
ATOM 668 C CA . LYS A 1 86 ? 0.233 -3.356 -11.675 1.00 98.38 86 LYS A CA 1
ATOM 669 C C . LYS A 1 86 ? 1.423 -2.430 -11.927 1.00 98.38 86 LYS A C 1
ATOM 671 O O . LYS A 1 86 ? 2.066 -2.555 -12.968 1.00 98.38 86 LYS A O 1
ATOM 676 N N . SER A 1 87 ? 1.761 -1.565 -10.972 1.00 98.31 87 SER A N 1
ATOM 677 C CA . SER A 1 87 ? 2.900 -0.643 -11.084 1.00 98.31 87 SER A CA 1
ATOM 678 C C . SER A 1 87 ? 4.218 -1.387 -11.336 1.00 98.31 87 SER A C 1
ATOM 680 O O . SER A 1 87 ? 4.990 -1.034 -12.228 1.00 98.31 87 SER A O 1
ATOM 682 N N . ASN A 1 88 ? 4.450 -2.497 -10.631 1.00 98.50 88 ASN A N 1
ATOM 683 C CA . ASN A 1 88 ? 5.630 -3.332 -10.837 1.00 98.50 88 ASN A CA 1
ATOM 684 C C . ASN A 1 88 ? 5.657 -3.969 -12.240 1.00 98.50 88 ASN A C 1
ATOM 686 O O . ASN A 1 88 ? 6.715 -4.060 -12.869 1.00 98.50 88 ASN A O 1
ATOM 690 N N . SER A 1 89 ? 4.500 -4.384 -12.764 1.00 98.31 89 SER A N 1
ATOM 691 C CA . SER A 1 89 ? 4.388 -4.922 -14.123 1.00 98.31 89 SER A CA 1
ATOM 692 C C . SER A 1 89 ? 4.709 -3.869 -15.191 1.00 98.31 89 SER A C 1
ATOM 694 O O . SER A 1 89 ? 5.469 -4.157 -16.120 1.00 98.31 89 SER A O 1
ATOM 696 N N . GLU A 1 90 ? 4.222 -2.639 -15.017 1.00 98.44 90 GLU A N 1
ATOM 697 C CA . GLU A 1 90 ? 4.498 -1.504 -15.902 1.00 98.44 90 GLU A CA 1
ATOM 698 C C . GLU A 1 90 ? 5.984 -1.134 -15.864 1.00 98.44 90 GLU A C 1
ATOM 700 O O . GLU A 1 90 ? 6.626 -1.014 -16.910 1.00 98.44 90 GLU A O 1
ATOM 705 N N . LEU A 1 91 ? 6.572 -1.063 -14.666 1.00 98.50 91 LEU A N 1
ATOM 706 C CA . LEU A 1 91 ? 7.996 -0.791 -14.481 1.00 98.50 91 LEU A CA 1
ATOM 707 C C . LEU A 1 91 ? 8.870 -1.868 -15.136 1.00 98.50 91 LEU A C 1
ATOM 709 O O . LEU A 1 91 ? 9.895 -1.556 -15.751 1.00 98.50 91 LEU A O 1
ATOM 713 N N . ARG A 1 92 ? 8.462 -3.140 -15.062 1.00 98.31 92 ARG A N 1
ATOM 714 C CA . ARG A 1 92 ? 9.149 -4.243 -15.746 1.00 98.31 92 ARG A CA 1
ATOM 715 C C . ARG A 1 92 ? 9.108 -4.078 -17.264 1.00 98.31 92 ARG A C 1
ATOM 717 O O . ARG A 1 92 ? 10.136 -4.271 -17.911 1.00 98.31 92 ARG A O 1
ATOM 724 N N . LEU A 1 93 ? 7.959 -3.713 -17.832 1.00 98.25 93 LEU A N 1
ATOM 725 C CA . LEU A 1 93 ? 7.831 -3.466 -19.271 1.00 98.25 93 LEU A CA 1
ATOM 726 C C . LEU A 1 93 ? 8.691 -2.276 -19.716 1.00 98.25 93 LEU A C 1
ATOM 728 O O . LEU A 1 93 ? 9.435 -2.400 -20.689 1.00 98.25 93 LEU A O 1
ATOM 732 N N . ALA A 1 94 ? 8.664 -1.170 -18.969 1.00 98.25 94 ALA A N 1
ATOM 733 C CA . ALA A 1 94 ? 9.490 0.003 -19.245 1.00 98.25 94 ALA A CA 1
ATOM 734 C C . ALA A 1 94 ? 10.991 -0.333 -19.211 1.00 98.25 94 ALA A C 1
ATOM 736 O O . ALA A 1 94 ? 11.737 0.044 -20.112 1.00 98.25 94 ALA A O 1
ATOM 737 N N . ARG A 1 95 ? 11.436 -1.122 -18.223 1.00 98.44 95 ARG A N 1
ATOM 738 C CA . ARG A 1 95 ? 12.827 -1.594 -18.143 1.00 98.44 95 ARG A CA 1
ATOM 739 C C . ARG A 1 95 ? 13.229 -2.422 -19.364 1.00 98.44 95 ARG A C 1
ATOM 741 O O . ARG A 1 95 ? 14.332 -2.251 -19.874 1.00 98.44 95 ARG A O 1
ATOM 748 N N . LEU A 1 96 ? 12.355 -3.315 -19.830 1.00 98.31 96 LEU A N 1
ATOM 749 C CA . LEU A 1 96 ? 12.622 -4.130 -21.019 1.00 98.31 96 LEU A CA 1
ATOM 750 C C . LEU A 1 96 ? 12.715 -3.279 -22.292 1.00 98.31 96 LEU A C 1
ATOM 752 O O . LEU A 1 96 ? 13.555 -3.567 -23.143 1.00 98.31 96 LEU A O 1
ATOM 756 N N . ALA A 1 97 ? 11.886 -2.239 -22.414 1.00 98.12 97 ALA A N 1
ATOM 757 C CA . ALA A 1 97 ? 11.969 -1.286 -23.519 1.00 98.12 97 ALA A CA 1
ATOM 758 C C . ALA A 1 97 ? 13.309 -0.535 -23.504 1.00 98.12 97 ALA A C 1
ATOM 760 O O . ALA A 1 97 ? 14.036 -0.580 -24.491 1.00 98.12 97 ALA A O 1
ATOM 761 N N . ILE A 1 98 ? 13.700 0.024 -22.353 1.00 98.06 98 ILE A N 1
ATOM 762 C CA . ILE A 1 98 ? 14.988 0.721 -22.190 1.00 98.06 98 ILE A CA 1
ATOM 763 C C . ILE A 1 98 ? 16.165 -0.197 -22.538 1.00 98.06 98 ILE A C 1
ATOM 765 O O . ILE A 1 98 ? 17.071 0.204 -23.262 1.00 98.06 98 ILE A O 1
ATOM 769 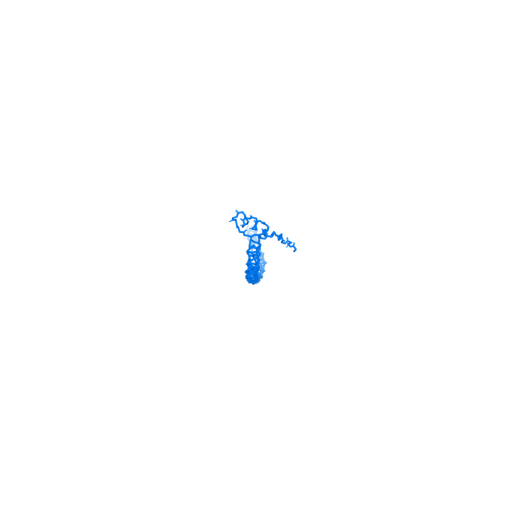N N . HIS A 1 99 ? 16.152 -1.444 -22.064 1.00 98.25 99 HIS A N 1
ATOM 770 C CA . HIS A 1 99 ? 17.223 -2.398 -22.357 1.00 98.25 99 HIS A CA 1
ATOM 771 C C . HIS A 1 99 ? 17.302 -2.751 -23.851 1.00 98.25 99 HIS A C 1
ATOM 773 O O . HIS A 1 99 ? 18.389 -2.915 -24.403 1.00 98.25 99 HIS A O 1
ATOM 779 N N . ARG A 1 100 ? 16.155 -2.864 -24.535 1.00 98.00 100 ARG A N 1
ATOM 780 C CA . ARG A 1 100 ? 16.121 -3.047 -25.993 1.00 98.00 100 ARG A CA 1
ATOM 781 C C . ARG A 1 100 ? 16.743 -1.845 -26.699 1.00 98.00 100 ARG A C 1
ATOM 783 O O . ARG A 1 100 ? 17.577 -2.040 -27.581 1.00 98.00 100 ARG A O 1
ATOM 790 N N . ASP A 1 101 ? 16.362 -0.638 -26.303 1.00 98.06 101 ASP A N 1
ATOM 791 C CA . ASP A 1 101 ? 16.865 0.592 -26.910 1.00 98.06 101 ASP A CA 1
ATOM 792 C C . ASP A 1 101 ? 18.368 0.757 -26.670 1.00 98.06 101 ASP A C 1
ATOM 794 O O . ASP A 1 101 ? 19.091 1.137 -27.587 1.00 98.06 101 ASP A O 1
ATOM 798 N N . GLU A 1 102 ? 18.876 0.366 -25.497 1.00 98.06 102 GLU A N 1
ATOM 799 C CA . GLU A 1 102 ? 20.314 0.315 -25.211 1.00 98.06 102 GLU A CA 1
ATOM 800 C C . GLU A 1 102 ? 21.057 -0.605 -26.192 1.00 98.06 102 GLU A C 1
ATOM 802 O O . GLU A 1 102 ? 22.097 -0.224 -26.738 1.00 98.06 102 GLU A O 1
ATOM 807 N N . ILE A 1 103 ? 20.527 -1.808 -26.448 1.00 98.06 103 ILE A N 1
ATOM 808 C CA . ILE A 1 103 ? 21.118 -2.750 -27.410 1.00 98.06 103 ILE A CA 1
ATOM 809 C C . ILE A 1 103 ? 21.140 -2.139 -28.813 1.00 98.06 103 ILE A C 1
ATOM 811 O O . ILE A 1 103 ? 22.174 -2.171 -29.486 1.00 98.06 103 ILE A O 1
ATOM 815 N N . VAL A 1 104 ? 20.014 -1.575 -29.256 1.00 98.38 104 VAL A N 1
ATOM 816 C CA . VAL A 1 104 ? 19.896 -0.963 -30.588 1.00 98.38 104 VAL A CA 1
ATOM 817 C C . VAL A 1 104 ? 20.853 0.219 -30.722 1.00 98.38 104 VAL A C 1
ATOM 819 O O . VAL A 1 104 ? 21.575 0.319 -31.713 1.00 98.38 104 VAL A O 1
ATOM 822 N N . PHE A 1 105 ? 20.919 1.079 -29.709 1.00 98.06 105 PHE A N 1
ATOM 823 C CA . PHE A 1 105 ? 21.794 2.242 -29.685 1.00 98.06 105 PHE A CA 1
ATOM 824 C C . PHE A 1 105 ? 23.272 1.848 -29.761 1.00 98.06 105 PHE A C 1
ATOM 826 O O . PHE A 1 105 ? 24.015 2.382 -30.588 1.00 98.06 105 PHE A O 1
ATOM 833 N N . LYS A 1 106 ? 23.700 0.850 -28.974 1.00 98.38 106 LYS A N 1
ATOM 834 C CA . LYS A 1 106 ? 25.067 0.309 -29.052 1.00 98.38 106 LYS A CA 1
ATOM 835 C C . LYS A 1 106 ? 25.389 -0.218 -30.451 1.00 98.38 106 LYS A C 1
ATOM 837 O O . LYS A 1 106 ? 26.467 0.061 -30.973 1.00 98.38 106 LYS A O 1
ATOM 842 N N . ALA A 1 107 ? 24.460 -0.940 -31.078 1.00 98.00 107 ALA A N 1
ATOM 843 C CA . ALA A 1 107 ? 24.646 -1.445 -32.437 1.00 98.00 107 ALA A CA 1
ATOM 844 C C . ALA A 1 107 ? 24.777 -0.309 -33.470 1.00 98.00 107 ALA A C 1
ATOM 846 O O . ALA A 1 107 ? 25.642 -0.373 -34.350 1.00 98.00 107 ALA A O 1
ATOM 847 N N . GLN A 1 108 ? 23.968 0.748 -33.348 1.00 97.25 108 GLN A N 1
ATOM 848 C CA . GLN A 1 108 ? 24.059 1.922 -34.220 1.00 97.25 108 GLN A CA 1
ATOM 849 C C . GLN A 1 108 ? 25.395 2.653 -34.064 1.00 97.25 108 GLN A C 1
ATOM 851 O O . GLN A 1 108 ? 26.024 2.962 -35.075 1.00 97.25 108 GLN A O 1
ATOM 856 N N . ILE A 1 109 ? 25.877 2.860 -32.833 1.00 97.88 109 ILE A N 1
ATOM 857 C CA . ILE A 1 109 ? 27.191 3.477 -32.588 1.00 97.88 109 ILE A CA 1
ATOM 858 C C . ILE A 1 109 ? 28.314 2.658 -33.224 1.00 97.88 109 ILE A C 1
ATOM 860 O O . ILE A 1 109 ? 29.144 3.219 -33.936 1.00 97.88 109 ILE A O 1
ATOM 864 N N . LEU A 1 110 ? 28.339 1.339 -3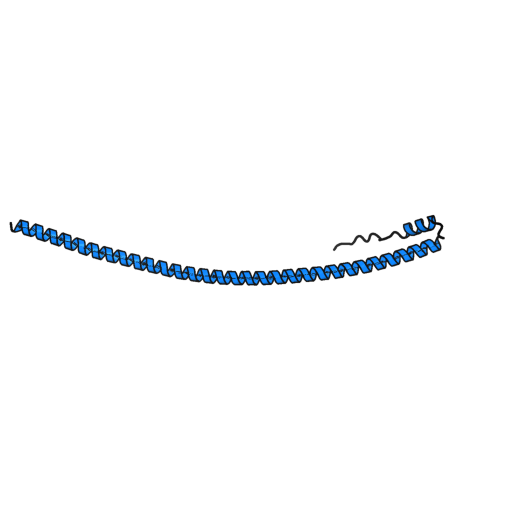3.009 1.00 97.62 110 LEU A N 1
ATOM 865 C CA . LEU A 1 110 ? 29.378 0.476 -33.582 1.00 97.62 110 LEU A CA 1
ATOM 866 C C . LEU A 1 110 ? 29.365 0.510 -35.114 1.00 97.62 110 LEU A C 1
ATOM 868 O O . LEU A 1 110 ? 30.418 0.522 -35.752 1.00 97.62 110 LEU A O 1
ATOM 872 N N . THR A 1 111 ? 28.173 0.562 -35.707 1.00 97.75 111 THR A N 1
ATOM 873 C CA . THR A 1 111 ? 28.012 0.689 -37.159 1.00 97.75 111 THR A CA 1
ATOM 874 C C . THR A 1 111 ? 28.534 2.039 -37.651 1.00 97.75 111 THR A C 1
ATOM 876 O O . THR A 1 111 ? 29.322 2.080 -38.593 1.00 97.75 111 THR A O 1
ATOM 879 N N . ALA A 1 112 ? 28.165 3.136 -36.987 1.00 97.19 112 ALA A N 1
ATOM 880 C CA . ALA A 1 112 ? 28.635 4.475 -37.330 1.00 97.19 112 ALA A CA 1
ATOM 881 C C . ALA A 1 112 ? 30.162 4.596 -37.204 1.00 97.19 112 ALA A C 1
ATOM 883 O O . ALA A 1 112 ? 30.817 5.122 -38.101 1.00 97.19 112 ALA A O 1
ATOM 884 N N . GLN A 1 113 ? 30.744 4.045 -36.136 1.00 97.94 113 GLN A N 1
ATOM 885 C CA . GLN A 1 113 ? 32.191 4.022 -35.935 1.00 97.94 113 GLN A CA 1
ATOM 886 C C . GLN A 1 113 ? 32.909 3.260 -37.058 1.00 97.94 113 GLN A C 1
ATOM 888 O O . GLN A 1 113 ? 33.947 3.722 -37.530 1.00 97.94 113 GLN A O 1
ATOM 893 N N . ARG A 1 114 ? 32.354 2.128 -37.518 1.00 97.31 114 ARG A N 1
ATOM 894 C CA . ARG A 1 114 ? 32.901 1.375 -38.658 1.00 97.31 114 ARG A CA 1
ATOM 895 C C . ARG A 1 114 ? 32.894 2.213 -39.934 1.00 97.31 114 ARG A C 1
ATOM 897 O O . ARG A 1 114 ? 33.934 2.327 -40.572 1.00 97.31 114 ARG A O 1
ATOM 904 N N . VAL A 1 115 ? 31.758 2.828 -40.267 1.00 97.62 115 VAL A N 1
ATOM 905 C CA . VAL A 1 115 ? 31.610 3.655 -41.478 1.00 97.62 115 VAL A CA 1
ATOM 906 C C . VAL A 1 115 ? 32.590 4.829 -41.469 1.00 97.62 115 VAL A C 1
ATOM 908 O O . VAL A 1 115 ? 33.280 5.070 -42.457 1.00 97.62 115 VAL A O 1
ATOM 911 N N . ILE A 1 116 ? 32.699 5.538 -40.341 1.00 97.31 116 ILE A N 1
ATOM 912 C CA . ILE A 1 116 ? 33.649 6.649 -40.195 1.00 97.31 116 ILE A CA 1
ATOM 913 C C . ILE A 1 116 ? 35.090 6.143 -40.332 1.00 97.31 116 ILE A C 1
ATOM 915 O O . ILE A 1 116 ? 35.892 6.766 -41.023 1.00 97.31 116 ILE A O 1
ATOM 919 N N . GLY A 1 117 ? 35.422 5.004 -39.716 1.00 97.00 117 GLY A N 1
ATOM 920 C CA . GLY A 1 117 ? 36.746 4.391 -39.826 1.00 97.00 117 GLY A CA 1
ATOM 921 C C . GLY A 1 117 ? 37.130 4.046 -41.267 1.00 97.00 117 GLY A C 1
ATOM 922 O O . GLY A 1 117 ? 38.227 4.393 -41.705 1.00 97.00 117 GLY A O 1
ATOM 923 N N . GLU A 1 118 ? 36.218 3.426 -42.021 1.00 96.81 118 GLU A N 1
ATOM 924 C CA . GLU A 1 118 ? 36.411 3.107 -43.442 1.00 96.81 118 GLU A CA 1
ATOM 925 C C . GLU A 1 118 ? 36.611 4.372 -44.288 1.00 96.81 118 GLU A C 1
ATOM 927 O O . GLU A 1 118 ? 37.547 4.444 -45.089 1.00 96.81 118 GLU A O 1
ATOM 932 N N . TYR A 1 119 ? 35.791 5.403 -44.063 1.00 97.19 119 TYR A N 1
ATOM 933 C CA . TYR A 1 119 ? 35.904 6.684 -44.763 1.00 97.19 119 TYR A CA 1
ATOM 934 C C . TYR A 1 119 ? 37.245 7.387 -44.493 1.00 97.19 119 TYR A C 1
ATOM 936 O O . TYR A 1 119 ? 37.921 7.845 -45.423 1.00 97.19 119 TYR A O 1
ATOM 944 N N . CYS A 1 120 ? 37.663 7.448 -43.224 1.00 96.81 120 CYS A N 1
ATOM 945 C CA . CYS A 1 120 ? 38.937 8.046 -42.829 1.00 96.81 120 CYS A CA 1
ATOM 946 C C . CYS A 1 120 ? 40.122 7.305 -43.460 1.00 96.81 120 CYS A C 1
ATOM 948 O O . CYS A 1 120 ? 41.015 7.943 -44.020 1.00 96.81 120 CYS A O 1
ATOM 950 N N . LEU A 1 121 ? 40.118 5.969 -43.421 1.00 97.25 121 LEU A N 1
ATOM 951 C CA . LEU A 1 121 ? 41.187 5.156 -44.000 1.00 97.25 121 LEU A CA 1
ATOM 952 C C . LEU A 1 121 ? 41.298 5.355 -45.520 1.00 97.25 121 LEU A C 1
ATOM 954 O O . LEU A 1 121 ? 42.400 5.560 -46.031 1.00 97.25 121 LEU A O 1
ATOM 958 N N . GLY A 1 122 ? 40.169 5.351 -46.237 1.00 96.31 122 GLY A N 1
ATOM 959 C CA . GLY A 1 122 ? 40.141 5.583 -47.685 1.00 96.31 122 GLY A CA 1
ATOM 960 C C . GLY A 1 122 ? 40.651 6.973 -48.076 1.00 96.31 122 GLY A C 1
ATOM 961 O O . GLY A 1 122 ? 41.415 7.113 -49.036 1.00 96.31 122 GLY A O 1
ATOM 962 N N . THR A 1 123 ? 40.299 7.998 -47.295 1.00 96.44 123 THR A N 1
ATOM 963 C CA . THR A 1 123 ? 40.791 9.369 -47.502 1.00 96.44 123 THR A CA 1
ATOM 964 C C . THR A 1 123 ? 42.307 9.445 -47.322 1.00 96.44 123 THR A C 1
ATOM 966 O O . THR A 1 123 ? 42.999 9.977 -48.190 1.00 96.44 123 THR A O 1
ATOM 969 N N . ILE A 1 124 ? 42.839 8.862 -46.240 1.00 97.12 124 ILE A N 1
ATOM 970 C CA . ILE A 1 124 ? 44.286 8.818 -45.980 1.00 97.12 124 ILE A CA 1
ATOM 971 C C . ILE A 1 124 ? 45.016 8.113 -47.129 1.00 97.12 124 ILE A C 1
ATOM 973 O O . ILE A 1 124 ? 45.967 8.670 -47.674 1.00 97.12 124 ILE A O 1
ATOM 977 N N . PHE A 1 125 ? 44.549 6.930 -47.544 1.00 96.50 125 PHE A N 1
ATOM 978 C CA . PHE A 1 125 ? 45.158 6.179 -48.646 1.00 96.50 125 PHE A CA 1
ATOM 979 C C . PHE A 1 125 ? 45.200 6.994 -49.945 1.00 96.50 125 PHE A C 1
ATOM 981 O O . PHE A 1 125 ? 46.236 7.052 -50.606 1.00 96.50 125 PHE A O 1
ATOM 988 N N . THR A 1 126 ? 44.103 7.677 -50.279 1.00 96.69 126 THR A N 1
ATOM 989 C CA . THR A 1 126 ? 44.000 8.502 -51.491 1.00 96.69 126 THR A CA 1
ATOM 990 C C . THR A 1 126 ? 44.986 9.670 -51.464 1.00 96.69 126 THR A C 1
ATOM 992 O O . THR A 1 126 ? 45.715 9.884 -52.433 1.00 96.69 126 THR A O 1
ATOM 995 N N . VAL A 1 127 ? 45.066 10.400 -50.345 1.00 96.69 127 VAL A N 1
ATOM 996 C CA . VAL A 1 127 ? 46.011 11.518 -50.185 1.00 96.69 127 VAL A CA 1
ATOM 997 C C . VAL A 1 127 ? 47.461 11.028 -50.272 1.00 96.69 127 VAL A C 1
ATOM 999 O O . VAL A 1 127 ? 48.269 11.632 -50.981 1.00 96.69 127 VAL A O 1
ATOM 1002 N N . CYS A 1 128 ? 47.792 9.911 -49.616 1.00 95.06 128 CYS A N 1
ATOM 1003 C CA . CYS A 1 128 ? 49.124 9.307 -49.689 1.00 95.06 128 CYS A CA 1
ATOM 1004 C C . CYS A 1 128 ? 49.491 8.862 -51.113 1.00 95.06 128 CYS A C 1
ATOM 1006 O O . CYS A 1 128 ? 50.610 9.119 -51.557 1.00 95.06 128 CYS A O 1
ATOM 1008 N N . ALA A 1 129 ? 48.564 8.236 -51.843 1.00 96.44 129 ALA A N 1
ATOM 1009 C CA . ALA A 1 129 ? 48.789 7.796 -53.217 1.00 96.44 129 ALA A CA 1
ATOM 1010 C C . ALA A 1 129 ? 49.068 8.980 -54.158 1.00 96.44 129 ALA A C 1
ATOM 1012 O O . ALA A 1 129 ? 50.035 8.944 -54.918 1.00 96.44 129 ALA A O 1
ATOM 1013 N N . VAL A 1 130 ? 48.277 10.056 -54.067 1.00 96.25 130 VAL A N 1
ATOM 1014 C CA . VAL A 1 130 ? 48.487 11.277 -54.866 1.00 96.25 130 VAL A CA 1
ATOM 1015 C C . VAL A 1 130 ? 49.841 11.916 -54.550 1.00 96.25 130 VAL A C 1
ATOM 1017 O O . VAL A 1 130 ? 50.582 12.263 -55.467 1.00 96.25 130 VAL A O 1
ATOM 1020 N N . ALA A 1 131 ? 50.205 12.035 -53.269 1.00 95.38 131 ALA A N 1
ATOM 1021 C CA . ALA A 1 131 ? 51.499 12.587 -52.869 1.00 95.38 131 ALA A CA 1
ATOM 1022 C C . ALA A 1 131 ? 52.683 11.746 -53.382 1.00 95.38 131 ALA A C 1
ATOM 1024 O O . ALA A 1 131 ? 53.683 12.302 -53.841 1.00 95.38 131 ALA A O 1
ATOM 1025 N N . PHE A 1 132 ? 52.566 10.415 -53.333 1.00 96.06 132 PHE A N 1
ATOM 1026 C CA . PHE A 1 132 ? 53.585 9.499 -53.843 1.00 96.06 132 PHE A CA 1
ATOM 1027 C C . PHE A 1 132 ? 53.760 9.626 -55.362 1.00 96.06 132 PHE A C 1
ATOM 1029 O O . PHE A 1 132 ? 54.884 9.787 -55.836 1.00 96.06 132 PHE A O 1
ATOM 1036 N N . LEU A 1 133 ? 52.660 9.618 -56.122 1.00 95.69 133 LEU A N 1
ATOM 1037 C CA . LEU A 1 133 ? 52.698 9.754 -57.581 1.00 95.69 133 LEU A CA 1
ATOM 1038 C C . LEU A 1 133 ? 53.297 11.098 -58.011 1.00 95.69 133 LEU A C 1
ATOM 1040 O O . LEU A 1 133 ? 54.176 11.119 -58.868 1.00 95.69 133 LEU A O 1
ATOM 1044 N N . SER A 1 134 ? 52.911 12.203 -57.368 1.00 94.38 134 SER A N 1
ATOM 1045 C CA . SER A 1 134 ? 53.486 13.526 -57.650 1.00 94.38 134 SER A CA 1
ATOM 1046 C C . SER A 1 134 ? 55.005 13.574 -57.470 1.00 94.38 134 SER A C 1
ATOM 1048 O O . SER A 1 134 ? 55.673 14.328 -58.167 1.00 94.38 134 SER A O 1
ATOM 1050 N N . ARG A 1 135 ? 55.570 12.774 -56.555 1.00 93.94 135 ARG A N 1
ATOM 1051 C CA . ARG A 1 135 ? 57.021 12.708 -56.328 1.00 93.94 135 ARG A CA 1
ATOM 1052 C C . ARG A 1 135 ? 57.744 11.737 -57.265 1.00 93.94 135 ARG A C 1
ATOM 1054 O O . ARG A 1 135 ? 58.936 11.905 -57.473 1.00 93.94 135 ARG A O 1
ATOM 1061 N N . LEU A 1 136 ? 57.051 10.731 -57.800 1.00 93.62 136 LEU A N 1
ATOM 1062 C CA . LEU A 1 136 ? 57.606 9.780 -58.770 1.00 93.62 136 LEU A CA 1
ATOM 1063 C C . LEU A 1 136 ? 57.718 10.386 -60.180 1.00 93.62 136 LEU A C 1
ATOM 1065 O O . LEU A 1 136 ? 58.620 10.028 -60.929 1.00 93.62 136 LEU A O 1
ATOM 1069 N N . PHE A 1 137 ? 56.783 11.270 -60.540 1.00 88.69 137 PHE A N 1
ATOM 1070 C CA . PHE A 1 137 ? 56.718 11.921 -61.856 1.00 88.69 137 PHE A CA 1
ATOM 1071 C C . PHE A 1 137 ? 57.342 13.328 -61.900 1.00 88.69 137 PHE A C 1
ATOM 1073 O O . PHE A 1 137 ? 57.328 13.951 -62.962 1.00 88.69 137 PHE A O 1
ATOM 1080 N N . SER A 1 138 ? 57.861 13.831 -60.775 1.00 85.25 138 SER A N 1
ATOM 1081 C CA . SER A 1 138 ? 58.629 15.083 -60.695 1.00 85.25 138 SER A CA 1
ATOM 1082 C C . SER A 1 138 ? 60.122 14.815 -60.794 1.00 85.25 138 SER A C 1
ATOM 1084 O O . SER A 1 138 ? 60.806 15.752 -61.260 1.00 85.25 138 SER A O 1
#

Organism: Arachis hypogaea (NCBI:txid3818)

Secondary structure (DSSP, 8-state):
--------SS-HHHHHHHHHHTT--HHHHHHHHHHHHHHHHHHHHHHHHHHHHHHHHHHHHHHHHHHHHHHHHHHHHHHHHHHHHHHHHHHHHHHHHHHHHHHHHHHHHHHHHHHHHHHHHHHHHHHHHHHHHHHH--

InterPro domains:
  IPR024461 Coiled-coil domain-containing protein 90-like [PTHR14360] (9-92)